Protein AF-A0A4S8KV24-F1 (afdb_monomer_lite)

Radius of gyration: 16.39 Å; chains: 1; bounding box: 35×30×39 Å

pLDDT: mean 92.58, std 7.62, range [61.0, 98.62]

Organism: Dendrothele bispora (strain CBS 962.96) (NCBI:txid1314807)

Sequence (66 aa):
MERNVLESVDHFHEHFLNPCSMNSKGRYNVPTNPDEEHSIEMLKSSIAEYEWLNGSYWVSAKAGKA

Foldseek 3Di:
DPPDDDDDDDPDQVFFPQRWDADPVGDTDDDDDPVCVVSPHTDPLCCQQPPPPRHVVNVCVVVVRD

Structure (mmCIF, N/CA/C/O backbone):
data_AF-A0A4S8KV24-F1
#
_entry.id   AF-A0A4S8KV24-F1
#
loop_
_atom_site.group_PDB
_atom_site.id
_atom_site.type_symbol
_atom_site.label_atom_id
_atom_site.label_alt_id
_atom_site.label_comp_id
_atom_site.label_asym_id
_atom_site.label_entity_id
_atom_site.label_seq_id
_atom_site.pdbx_PDB_ins_code
_atom_site.Cartn_x
_atom_site.Cartn_y
_atom_site.Cartn_z
_atom_site.occupancy
_atom_site.B_iso_or_equiv
_atom_site.auth_seq_id
_atom_site.auth_comp_id
_atom_site.auth_asym_id
_atom_site.auth_atom_id
_atom_site.pdbx_PDB_model_num
ATOM 1 N N . MET A 1 1 ? 16.777 -15.061 -18.484 1.00 61.00 1 MET A N 1
ATOM 2 C CA . MET A 1 1 ? 16.383 -14.186 -17.353 1.00 61.00 1 MET A CA 1
ATOM 3 C C . MET A 1 1 ? 15.292 -14.898 -16.550 1.00 61.00 1 MET A C 1
ATOM 5 O O . MET A 1 1 ? 14.177 -14.408 -16.466 1.00 61.00 1 MET A O 1
ATOM 9 N N . GLU A 1 2 ? 15.591 -16.104 -16.056 1.00 68.44 2 GLU A N 1
ATOM 10 C CA . GLU A 1 2 ? 14.560 -17.056 -15.585 1.00 68.44 2 GLU A CA 1
ATOM 11 C C . GLU A 1 2 ? 14.882 -17.671 -14.219 1.00 68.44 2 GLU A C 1
ATOM 13 O O . GLU A 1 2 ? 14.076 -18.406 -13.669 1.00 68.44 2 GLU A O 1
ATOM 18 N N . ARG A 1 3 ? 16.057 -17.370 -13.653 1.00 83.81 3 ARG A N 1
ATOM 19 C CA . ARG A 1 3 ? 16.451 -17.903 -12.345 1.00 83.81 3 ARG A CA 1
ATOM 20 C C . ARG A 1 3 ? 16.030 -17.000 -11.185 1.00 83.81 3 ARG A C 1
ATOM 22 O O . ARG A 1 3 ? 15.753 -17.501 -10.105 1.00 83.81 3 ARG A O 1
ATOM 29 N N . ASN A 1 4 ? 16.013 -15.686 -11.407 1.00 88.81 4 ASN A N 1
ATOM 30 C CA . ASN A 1 4 ? 15.773 -14.707 -10.353 1.00 88.81 4 ASN A CA 1
ATOM 31 C C . ASN A 1 4 ? 14.332 -14.216 -10.433 1.00 88.81 4 ASN A C 1
ATOM 33 O O . ASN A 1 4 ? 13.867 -13.830 -11.508 1.00 88.81 4 ASN A O 1
ATOM 37 N N . VAL A 1 5 ? 13.667 -14.214 -9.287 1.00 92.12 5 VAL A N 1
ATOM 38 C CA . VAL A 1 5 ? 12.286 -13.773 -9.115 1.00 92.12 5 VAL A CA 1
ATOM 39 C C . VAL A 1 5 ? 12.233 -12.722 -8.013 1.00 92.12 5 VAL A C 1
ATOM 41 O O . VAL A 1 5 ? 13.05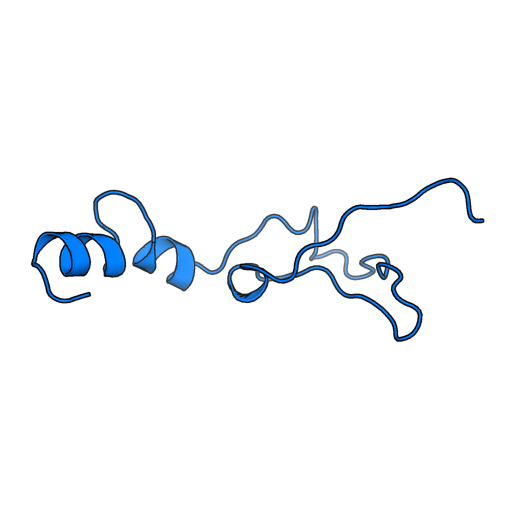7 -12.734 -7.100 1.00 92.12 5 VAL A O 1
ATOM 44 N N . LEU A 1 6 ? 11.273 -11.813 -8.126 1.00 92.94 6 LEU A N 1
ATOM 45 C CA . LEU A 1 6 ? 10.858 -10.913 -7.056 1.00 92.94 6 LEU A CA 1
ATOM 46 C C . LEU A 1 6 ? 9.475 -11.375 -6.611 1.00 92.94 6 LEU A C 1
ATOM 48 O O . LEU A 1 6 ? 8.606 -11.603 -7.454 1.00 92.94 6 LEU A O 1
ATOM 52 N N . GLU A 1 7 ? 9.302 -11.560 -5.309 1.00 94.69 7 GLU A N 1
ATOM 53 C CA . GLU A 1 7 ? 8.015 -11.923 -4.723 1.00 94.69 7 GLU A CA 1
ATOM 54 C C . GLU A 1 7 ? 7.007 -10.779 -4.883 1.00 94.69 7 GLU A C 1
ATOM 56 O O . GLU A 1 7 ? 7.383 -9.607 -4.870 1.00 94.69 7 GLU A O 1
ATOM 61 N N . SER A 1 8 ? 5.730 -11.129 -5.052 1.00 94.38 8 SER A N 1
ATOM 62 C CA . SER A 1 8 ? 4.633 -10.178 -5.199 1.00 94.38 8 SER A CA 1
ATOM 63 C C . SER A 1 8 ? 3.366 -10.712 -4.535 1.00 94.38 8 SER A C 1
ATOM 65 O O . SER A 1 8 ? 3.056 -11.897 -4.652 1.00 94.38 8 SER A O 1
ATOM 67 N N . VAL A 1 9 ? 2.635 -9.822 -3.868 1.00 96.44 9 VAL A N 1
ATOM 68 C CA . VAL A 1 9 ? 1.300 -10.039 -3.291 1.00 96.44 9 VAL A CA 1
ATOM 69 C C . VAL A 1 9 ? 0.446 -8.812 -3.595 1.00 96.44 9 VAL A C 1
ATOM 71 O O . VAL A 1 9 ? 0.995 -7.730 -3.781 1.00 96.44 9 VAL A O 1
ATOM 74 N N . ASP A 1 10 ? -0.873 -8.947 -3.650 1.00 95.94 10 ASP A N 1
ATOM 75 C CA . ASP A 1 10 ? -1.816 -7.927 -4.137 1.00 95.94 10 ASP A CA 1
ATOM 76 C C . ASP A 1 10 ? -2.504 -7.106 -3.030 1.00 95.94 10 ASP A C 1
ATOM 78 O O . ASP A 1 10 ? -3.513 -6.455 -3.280 1.00 95.94 10 ASP A O 1
ATOM 82 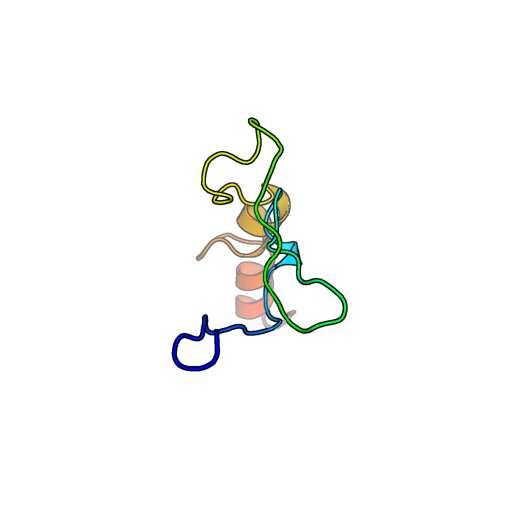N N . HIS A 1 11 ? -1.947 -7.090 -1.817 1.00 97.12 11 HIS A N 1
ATOM 83 C CA . HIS A 1 11 ? -2.573 -6.460 -0.652 1.00 97.12 11 HIS A CA 1
ATOM 84 C C . HIS A 1 11 ? -1.937 -5.103 -0.303 1.00 97.12 11 HIS A C 1
ATOM 86 O O . HIS A 1 11 ? -0.712 -4.974 -0.326 1.00 97.12 11 HIS A O 1
ATOM 92 N N . PHE A 1 12 ? -2.766 -4.137 0.113 1.00 97.69 12 PHE A N 1
ATOM 93 C CA . PHE A 1 12 ? -2.398 -2.855 0.743 1.00 97.69 12 PHE A CA 1
ATOM 94 C C . PHE A 1 12 ? -1.658 -1.824 -0.121 1.00 97.69 12 PHE A C 1
ATOM 96 O O . PHE A 1 12 ? -1.252 -0.775 0.389 1.00 97.69 12 PHE A O 1
ATOM 103 N N . HIS A 1 13 ? -1.504 -2.068 -1.423 1.00 96.88 13 HIS A N 1
ATOM 104 C CA . HIS A 1 13 ? -0.889 -1.106 -2.347 1.00 96.88 13 HIS A CA 1
ATOM 105 C C . HIS A 1 13 ? -1.637 0.229 -2.372 1.00 96.88 13 HIS A C 1
ATOM 107 O O . HIS A 1 13 ? -1.022 1.281 -2.518 1.00 96.88 13 HIS A O 1
ATOM 113 N N . GLU A 1 14 ? -2.953 0.203 -2.166 1.00 97.31 14 GLU A N 1
ATOM 114 C CA . GLU A 1 14 ? -3.827 1.376 -2.145 1.00 97.31 14 GLU A CA 1
ATOM 115 C C . GLU A 1 14 ? -3.496 2.395 -1.043 1.00 97.31 14 GLU A C 1
ATOM 117 O O . GLU A 1 14 ? -3.970 3.528 -1.103 1.00 97.31 14 GLU A O 1
ATOM 122 N N . HIS A 1 15 ? -2.687 2.024 -0.045 1.00 98.12 15 HIS A N 1
ATOM 123 C CA . HIS A 1 15 ? -2.299 2.905 1.058 1.00 98.12 15 HIS A 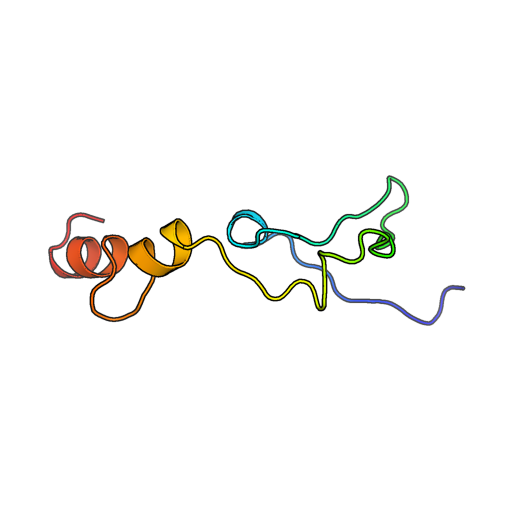CA 1
ATOM 124 C C . HIS A 1 15 ? -1.021 3.709 0.794 1.00 98.12 15 HIS A C 1
ATOM 126 O O . HIS A 1 15 ? -0.655 4.540 1.627 1.00 98.12 15 HIS A O 1
ATOM 132 N N . PHE A 1 16 ? -0.351 3.496 -0.340 1.00 96.06 16 PHE A N 1
ATOM 133 C CA . PHE A 1 16 ? 0.871 4.205 -0.720 1.00 96.06 16 PHE A CA 1
ATOM 134 C C . PHE A 1 16 ? 0.587 5.238 -1.810 1.00 96.06 16 PHE A C 1
ATOM 136 O O . PHE A 1 16 ? -0.244 5.010 -2.687 1.00 96.06 16 PHE A O 1
ATOM 143 N N . LEU A 1 17 ? 1.295 6.372 -1.782 1.00 94.75 17 LEU A N 1
ATOM 144 C CA . LEU A 1 17 ? 1.206 7.365 -2.862 1.00 94.75 17 LEU A CA 1
ATOM 145 C C . LEU A 1 17 ? 1.735 6.808 -4.185 1.00 94.75 17 LEU A C 1
ATOM 147 O O . LEU A 1 17 ? 1.197 7.113 -5.245 1.00 94.75 17 LEU A O 1
ATOM 151 N N . ASN A 1 18 ? 2.769 5.971 -4.095 1.00 94.25 18 ASN A N 1
ATOM 152 C CA . ASN A 1 18 ? 3.527 5.467 -5.232 1.00 94.25 18 ASN A CA 1
ATOM 153 C C . ASN A 1 18 ? 3.584 3.928 -5.186 1.00 94.25 18 ASN A C 1
ATOM 155 O O . ASN A 1 18 ? 4.642 3.366 -4.889 1.00 94.25 18 ASN A O 1
ATOM 159 N N . PRO A 1 19 ? 2.454 3.224 -5.396 1.00 94.38 19 PRO A N 1
ATOM 160 C CA . PRO A 1 19 ? 2.414 1.769 -5.327 1.00 94.38 19 PRO A CA 1
ATOM 161 C C . PRO A 1 19 ? 3.233 1.127 -6.445 1.00 94.38 19 PRO A C 1
ATOM 163 O O . PRO A 1 19 ? 3.413 1.684 -7.530 1.00 94.38 19 PRO A O 1
ATOM 166 N N . CYS A 1 20 ? 3.695 -0.099 -6.205 1.00 93.00 20 CYS A N 1
ATOM 167 C CA . CYS A 1 20 ? 4.385 -0.855 -7.238 1.00 93.00 20 CYS A CA 1
ATOM 168 C C . CYS A 1 20 ? 3.457 -1.136 -8.435 1.00 93.00 20 CYS A C 1
ATOM 170 O O . CYS A 1 20 ? 2.249 -1.322 -8.286 1.00 93.00 20 CYS A O 1
ATOM 172 N N . SER A 1 21 ? 4.024 -1.194 -9.641 1.00 92.75 21 SER A N 1
ATOM 173 C CA . SER A 1 21 ? 3.271 -1.542 -10.847 1.00 92.75 21 SER A CA 1
ATOM 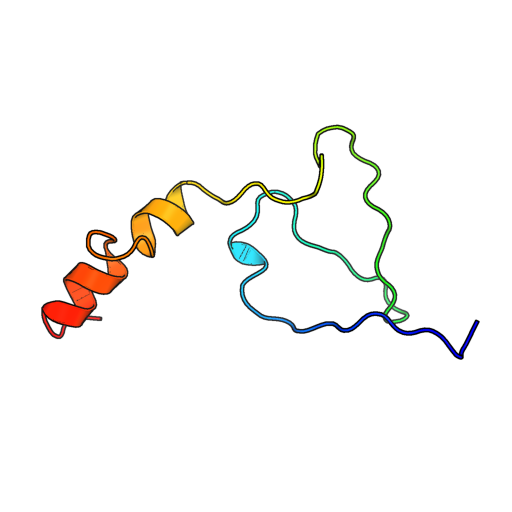174 C C . SER A 1 21 ? 3.920 -2.697 -11.595 1.00 92.75 21 SER A C 1
ATOM 176 O O . SER A 1 21 ? 5.136 -2.905 -11.550 1.00 92.75 21 SER A O 1
ATOM 178 N N . MET A 1 22 ? 3.088 -3.460 -12.297 1.00 95.00 22 MET A N 1
ATOM 179 C CA . MET A 1 22 ? 3.488 -4.643 -13.042 1.00 95.00 22 MET A CA 1
ATOM 180 C C . MET A 1 22 ? 2.989 -4.527 -14.481 1.00 95.00 22 MET A C 1
ATOM 182 O O . MET A 1 22 ? 1.867 -4.088 -14.727 1.00 95.00 22 MET A O 1
ATOM 186 N N . ASN A 1 23 ? 3.815 -4.895 -15.458 1.00 94.44 23 ASN A N 1
ATOM 187 C CA . ASN A 1 23 ? 3.361 -4.971 -16.848 1.00 94.44 23 ASN A CA 1
ATOM 188 C C . ASN A 1 23 ? 2.602 -6.275 -17.135 1.00 94.44 23 ASN A C 1
ATOM 190 O O . ASN A 1 23 ? 2.604 -7.217 -16.344 1.00 94.44 23 ASN A O 1
ATOM 194 N N . SER A 1 24 ? 2.016 -6.365 -18.331 1.00 95.94 24 SER A N 1
ATOM 195 C CA . SER A 1 24 ? 1.234 -7.519 -18.802 1.00 95.94 24 SER A CA 1
ATOM 196 C C . SER A 1 24 ? 1.990 -8.855 -18.845 1.00 95.94 24 SER A C 1
ATOM 198 O O . SER A 1 24 ? 1.378 -9.891 -19.087 1.00 95.94 24 SER A O 1
ATOM 200 N N . LYS A 1 25 ? 3.310 -8.856 -18.620 1.00 93.69 25 LYS A N 1
ATOM 201 C CA . LYS A 1 25 ? 4.155 -10.057 -18.567 1.00 93.69 25 LYS A CA 1
ATOM 202 C C .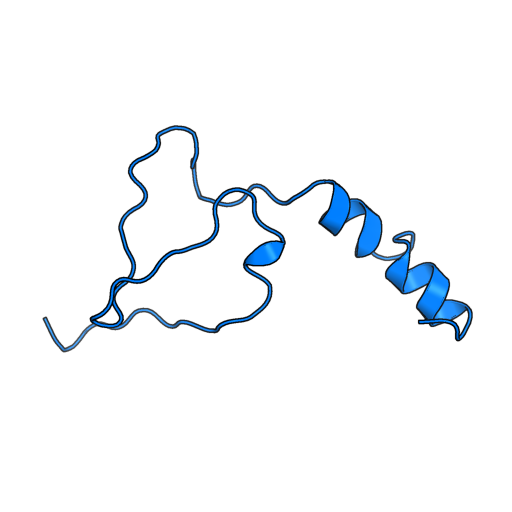 LYS A 1 25 ? 4.540 -10.459 -17.141 1.00 93.69 25 LYS A C 1
ATOM 204 O O . LYS A 1 25 ? 5.456 -11.264 -16.983 1.00 93.69 25 LYS A O 1
ATOM 209 N N . GLY A 1 26 ? 3.908 -9.882 -16.119 1.00 92.19 26 GLY A N 1
ATOM 210 C CA . GLY A 1 26 ? 4.165 -10.247 -14.728 1.00 92.19 26 GLY A CA 1
ATOM 211 C C . GLY A 1 26 ? 5.494 -9.715 -14.178 1.00 92.19 26 GLY A C 1
ATOM 212 O O . GLY A 1 26 ? 6.113 -10.357 -13.336 1.00 92.19 26 GLY A O 1
ATOM 213 N N . ARG A 1 27 ? 6.002 -8.590 -14.704 1.00 93.19 27 ARG A N 1
ATOM 214 C CA . ARG A 1 27 ? 7.290 -8.005 -14.288 1.00 93.19 27 ARG A CA 1
ATOM 215 C C . ARG A 1 27 ? 7.080 -6.627 -13.682 1.00 93.19 27 ARG A C 1
ATOM 217 O O . ARG A 1 27 ? 6.364 -5.820 -14.274 1.00 93.19 27 ARG A O 1
ATOM 224 N N . TYR A 1 28 ? 7.743 -6.363 -12.559 1.00 94.56 28 TYR A N 1
ATOM 225 C CA . TYR A 1 28 ? 7.796 -5.036 -11.954 1.00 94.56 28 TYR A CA 1
ATOM 226 C C . TYR A 1 28 ? 8.309 -4.000 -12.957 1.00 94.56 28 TYR A C 1
ATOM 228 O O . TYR A 1 28 ? 9.313 -4.231 -13.640 1.00 94.56 28 TYR A O 1
ATOM 236 N N . ASN A 1 29 ? 7.615 -2.870 -13.048 1.00 93.44 29 ASN A N 1
ATOM 237 C CA . ASN A 1 29 ? 8.108 -1.709 -13.776 1.00 93.44 29 ASN A CA 1
ATOM 238 C C . ASN A 1 29 ? 9.054 -0.921 -12.867 1.00 93.44 29 ASN A C 1
ATOM 240 O O . ASN A 1 29 ? 8.810 -0.800 -11.669 1.00 93.44 29 ASN A O 1
ATOM 244 N N . VAL A 1 30 ? 10.132 -0.393 -13.442 1.00 91.81 30 VAL A N 1
ATOM 245 C CA . VAL A 1 30 ? 11.067 0.463 -12.708 1.00 91.81 30 VAL A CA 1
ATOM 246 C C . VAL A 1 30 ? 10.418 1.840 -12.531 1.00 91.81 30 VAL A C 1
ATOM 248 O O . VAL A 1 30 ? 10.041 2.428 -13.548 1.00 91.81 30 VAL A O 1
ATOM 251 N N . PRO A 1 31 ? 10.287 2.354 -11.294 1.00 90.88 31 PRO A N 1
ATOM 252 C CA . PRO A 1 31 ? 9.869 3.732 -11.045 1.00 90.88 31 PRO A CA 1
ATOM 253 C C . PRO A 1 31 ? 10.772 4.720 -11.792 1.00 90.88 31 PRO A C 1
ATOM 255 O O . PRO A 1 31 ? 11.998 4.623 -11.718 1.00 90.88 31 PRO A O 1
ATOM 258 N N . THR A 1 32 ? 10.186 5.654 -12.541 1.00 88.38 32 THR A N 1
ATOM 259 C CA . THR A 1 32 ? 10.934 6.670 -13.316 1.00 88.38 32 THR A CA 1
ATOM 260 C C . THR A 1 32 ? 10.712 8.091 -12.819 1.00 88.38 32 THR A C 1
ATOM 262 O O . THR A 1 32 ? 11.390 9.009 -13.276 1.00 88.38 32 THR A O 1
ATOM 265 N N . ASN A 1 33 ? 9.740 8.290 -11.936 1.00 86.19 33 ASN A N 1
ATOM 266 C CA . ASN A 1 33 ? 9.434 9.592 -11.374 1.00 86.19 33 ASN A CA 1
ATOM 267 C C . ASN A 1 33 ? 10.398 9.872 -10.205 1.00 86.19 33 ASN A C 1
ATOM 269 O O . ASN A 1 33 ? 10.468 9.061 -9.281 1.00 86.19 33 ASN A O 1
ATOM 273 N N . PRO A 1 34 ? 11.154 10.984 -10.232 1.00 83.88 34 PRO A N 1
ATOM 274 C CA . PRO A 1 34 ? 12.091 11.321 -9.161 1.00 83.88 34 PRO A CA 1
ATOM 275 C C . PRO A 1 34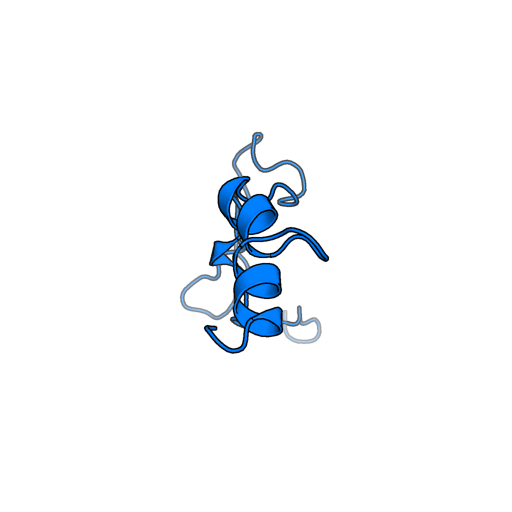 ? 11.405 11.561 -7.810 1.00 83.88 34 PRO A C 1
ATOM 277 O O . PRO A 1 34 ? 12.042 11.360 -6.782 1.00 83.88 34 PRO A O 1
ATOM 280 N N . ASP A 1 35 ? 10.122 11.933 -7.808 1.00 78.75 35 ASP A N 1
ATOM 281 C CA . ASP A 1 35 ? 9.345 12.148 -6.583 1.00 78.75 35 ASP A CA 1
ATOM 282 C C . ASP A 1 35 ? 8.907 10.821 -5.924 1.00 78.75 35 ASP A C 1
ATOM 284 O O . ASP A 1 35 ? 8.427 10.808 -4.793 1.00 78.75 35 ASP A O 1
ATOM 288 N N . GLU A 1 36 ? 9.099 9.677 -6.594 1.00 81.31 36 GLU A N 1
ATOM 289 C CA . GLU A 1 36 ? 8.828 8.334 -6.058 1.00 81.31 36 GLU A CA 1
ATOM 290 C C . GLU A 1 36 ? 10.020 7.793 -5.247 1.00 81.31 36 GLU A C 1
ATOM 292 O O . GLU A 1 36 ? 10.318 6.596 -5.283 1.00 81.31 36 GLU A O 1
ATOM 297 N N . GLU A 1 37 ? 10.733 8.661 -4.519 1.00 76.00 37 GLU A N 1
ATOM 298 C CA . GLU A 1 37 ? 11.949 8.283 -3.795 1.00 76.00 37 GLU A CA 1
ATOM 299 C C . GLU A 1 37 ? 11.634 7.187 -2.755 1.00 76.00 37 GLU A C 1
ATOM 301 O O . GLU A 1 37 ? 10.898 7.380 -1.787 1.00 76.00 37 GLU A O 1
ATOM 306 N N . HIS A 1 38 ? 12.153 5.982 -3.016 1.00 87.81 38 HIS A N 1
ATOM 307 C CA . HIS A 1 38 ? 11.939 4.738 -2.263 1.00 87.81 38 HIS A CA 1
ATOM 308 C C . HIS A 1 38 ? 10.501 4.187 -2.187 1.00 87.81 38 HIS A C 1
ATOM 310 O O . HIS A 1 38 ? 10.322 3.112 -1.613 1.00 87.81 38 HIS A O 1
ATOM 316 N N . SER A 1 39 ? 9.496 4.854 -2.765 1.00 92.38 39 SER A N 1
ATOM 317 C CA . SER A 1 39 ? 8.086 4.411 -2.746 1.00 92.38 39 SER A CA 1
ATOM 318 C C . SER A 1 39 ? 7.522 4.134 -1.336 1.00 92.38 39 SER A C 1
ATOM 320 O O . SER A 1 39 ? 6.621 3.315 -1.173 1.00 92.38 39 SER A O 1
ATOM 322 N N . ILE A 1 40 ? 8.047 4.803 -0.302 1.00 93.38 40 ILE A N 1
ATOM 323 C CA . ILE A 1 40 ? 7.687 4.546 1.108 1.00 93.38 40 ILE A CA 1
ATOM 324 C C . ILE A 1 40 ? 6.544 5.421 1.635 1.00 93.38 40 ILE A C 1
ATOM 326 O O . ILE A 1 40 ? 6.030 5.167 2.723 1.00 93.38 40 ILE A O 1
ATOM 330 N N . GLU A 1 41 ? 6.172 6.480 0.915 1.00 95.25 41 GLU A N 1
ATOM 331 C CA . GLU A 1 41 ? 5.196 7.445 1.414 1.00 95.25 41 GLU A CA 1
ATOM 332 C C . GLU A 1 41 ? 3.773 6.869 1.390 1.00 95.25 41 GLU A C 1
ATOM 334 O O . GLU A 1 41 ? 3.258 6.456 0.348 1.00 95.25 41 GLU A O 1
ATOM 339 N N . MET A 1 42 ? 3.134 6.868 2.561 1.00 97.19 42 MET A N 1
ATOM 340 C CA . MET A 1 42 ? 1.760 6.410 2.752 1.00 97.19 42 MET A CA 1
ATOM 341 C C . MET A 1 42 ? 0.759 7.566 2.706 1.00 97.19 42 MET A C 1
ATOM 343 O O . MET A 1 42 ? 1.047 8.693 3.114 1.00 97.19 42 MET A O 1
ATOM 347 N N . LEU A 1 43 ? -0.471 7.263 2.295 1.00 98.06 43 LEU A N 1
ATOM 348 C CA . LEU A 1 43 ? -1.596 8.182 2.390 1.00 98.06 43 LEU A CA 1
ATOM 349 C C . LEU A 1 43 ? -1.853 8.560 3.854 1.00 98.06 43 LEU A C 1
ATOM 351 O O . LEU A 1 43 ? -2.095 7.705 4.708 1.00 98.06 43 LEU A O 1
ATOM 355 N N . LYS A 1 44 ? -1.900 9.868 4.135 1.00 98.38 44 LYS A N 1
ATOM 356 C CA . LYS A 1 44 ? -2.237 10.391 5.473 1.00 98.38 44 LYS A CA 1
ATOM 357 C C . LYS A 1 44 ? -3.599 9.898 5.969 1.00 98.38 44 LYS A C 1
ATOM 359 O O . LYS A 1 44 ? -3.767 9.705 7.168 1.00 98.38 44 LYS A O 1
ATOM 364 N N . SER A 1 45 ? -4.554 9.682 5.062 1.00 98.56 45 SER A N 1
ATOM 365 C CA . SER A 1 45 ? -5.861 9.100 5.384 1.00 98.56 45 SER A CA 1
ATOM 366 C C . SER A 1 45 ? -5.740 7.661 5.879 1.00 98.56 45 SER A C 1
ATOM 368 O O . SER A 1 45 ? -6.342 7.328 6.892 1.00 98.56 45 SER A O 1
ATOM 370 N N . SER A 1 46 ? -4.921 6.834 5.226 1.00 98.62 46 SER A N 1
ATOM 371 C CA . SER A 1 46 ? -4.692 5.447 5.642 1.00 98.62 46 SER A CA 1
ATOM 372 C C . SER A 1 46 ? -3.990 5.372 6.994 1.00 98.62 46 SER A C 1
ATOM 374 O O . SER A 1 46 ? -4.367 4.553 7.826 1.00 98.62 46 SER A O 1
ATOM 376 N N . ILE A 1 47 ? -3.042 6.275 7.267 1.00 98.50 47 ILE A N 1
ATOM 377 C CA . ILE A 1 47 ? -2.450 6.394 8.608 1.00 98.50 47 ILE A CA 1
ATOM 378 C C . ILE A 1 47 ? -3.533 6.766 9.629 1.00 98.50 47 ILE A C 1
ATOM 380 O O . ILE A 1 47 ? -3.706 6.054 10.609 1.00 98.50 47 ILE A O 1
ATOM 384 N N . ALA A 1 48 ? -4.308 7.828 9.389 1.00 98.56 48 ALA A N 1
ATOM 385 C CA . ALA A 1 48 ? -5.350 8.269 10.321 1.00 98.56 48 ALA A CA 1
ATOM 386 C C . ALA A 1 48 ? -6.437 7.206 10.577 1.00 98.56 48 ALA A C 1
ATOM 388 O O . ALA A 1 48 ? -7.049 7.182 11.644 1.00 98.56 48 ALA A O 1
ATOM 389 N N . GLU A 1 49 ? -6.696 6.333 9.606 1.00 98.50 49 GLU A N 1
ATOM 390 C CA . GLU A 1 49 ? -7.675 5.258 9.726 1.00 98.50 49 GLU A CA 1
ATOM 391 C C . GLU A 1 49 ? -7.132 4.054 10.506 1.00 98.50 49 GLU A C 1
ATOM 393 O O . GLU A 1 49 ? -7.810 3.553 11.409 1.00 98.50 49 GLU A O 1
ATOM 398 N N . TYR A 1 50 ? -5.905 3.622 10.201 1.00 98.25 50 TYR A N 1
ATOM 399 C CA . TYR A 1 50 ? -5.335 2.358 10.682 1.00 98.25 50 TYR A CA 1
ATOM 400 C C . TYR A 1 50 ? -4.242 2.506 11.752 1.00 98.25 50 TYR A C 1
ATOM 402 O O . TYR A 1 50 ? -3.726 1.490 12.228 1.00 98.25 50 TYR A O 1
ATOM 410 N N . GLU A 1 51 ? -3.898 3.725 12.183 1.00 98.06 51 GLU A N 1
ATOM 411 C CA . GLU A 1 51 ? -2.972 3.959 13.298 1.00 98.06 51 GLU A CA 1
ATOM 412 C C . GLU A 1 51 ? -3.472 3.259 14.567 1.00 98.06 51 GLU A C 1
ATOM 414 O O . GLU A 1 51 ? -4.540 3.548 15.106 1.00 98.06 51 GLU A O 1
ATOM 419 N N . TRP A 1 52 ? -2.674 2.345 15.101 1.00 97.00 52 TRP A N 1
ATOM 420 C CA . TRP A 1 52 ? -2.942 1.750 16.404 1.00 97.00 52 TRP A CA 1
ATOM 421 C C . TRP A 1 52 ? -2.508 2.719 17.514 1.00 97.00 52 TRP A C 1
ATOM 423 O O . TRP A 1 52 ? -1.374 3.178 17.512 1.00 97.00 52 TRP A O 1
ATOM 433 N N . LEU A 1 53 ? -3.298 3.073 18.530 1.00 95.75 53 LEU A N 1
ATOM 434 C CA . LEU A 1 53 ? -4.616 2.604 18.994 1.00 95.75 53 LEU A CA 1
ATOM 435 C C . LEU A 1 53 ? -5.793 3.510 18.586 1.00 95.75 53 LEU A C 1
ATOM 437 O O . LEU A 1 53 ? -6.941 3.210 18.916 1.00 95.75 53 LEU A O 1
ATOM 441 N N . ASN A 1 54 ? -5.498 4.659 17.983 1.00 97.19 54 ASN A N 1
ATOM 442 C CA . ASN A 1 54 ? -6.420 5.795 17.919 1.00 97.19 54 ASN A CA 1
ATOM 443 C C . ASN A 1 54 ? -7.116 5.949 16.563 1.00 97.19 54 ASN A C 1
ATOM 445 O O . ASN A 1 54 ? -8.038 6.754 16.446 1.00 97.19 54 ASN A O 1
ATOM 449 N N . GLY A 1 55 ? -6.682 5.191 15.559 1.00 98.00 55 GLY A N 1
ATOM 450 C CA . GLY A 1 55 ? -7.236 5.211 14.218 1.00 98.00 55 GLY A CA 1
ATOM 451 C C . GLY A 1 55 ? -8.715 4.851 14.217 1.00 98.00 55 GLY A C 1
ATOM 452 O O . GLY A 1 55 ? -9.183 4.044 15.033 1.00 98.00 55 GLY A O 1
ATOM 453 N N . SER A 1 56 ? -9.465 5.474 13.309 1.00 98.06 56 SER A N 1
ATOM 454 C CA . SER A 1 56 ? -10.924 5.339 13.253 1.00 98.06 56 SER A CA 1
ATOM 455 C C . SER A 1 56 ? -11.373 3.879 13.145 1.00 98.06 56 SER A C 1
ATOM 457 O O . SER A 1 56 ? -12.349 3.506 13.805 1.00 98.06 56 SER A O 1
ATOM 459 N N . TYR A 1 57 ? -10.633 3.037 12.412 1.00 98.06 57 TYR A N 1
ATOM 460 C CA . TYR A 1 57 ? -10.896 1.601 12.323 1.00 98.06 57 TYR A CA 1
ATOM 461 C C . TYR A 1 57 ? -10.805 0.926 13.697 1.00 98.06 57 TYR A C 1
ATOM 463 O O . TYR A 1 57 ? -11.752 0.274 14.136 1.00 98.06 57 TYR A O 1
ATOM 471 N N . TRP A 1 58 ? -9.704 1.121 14.427 1.00 97.81 58 TRP A N 1
ATOM 472 C CA . TRP A 1 58 ? -9.468 0.449 15.709 1.00 97.81 58 TRP A CA 1
ATOM 473 C C . TRP A 1 58 ? -10.390 0.935 16.822 1.00 97.81 58 TRP A C 1
ATOM 475 O O . TRP A 1 58 ? -10.854 0.133 17.638 1.00 97.81 58 TRP A O 1
ATOM 485 N N . VAL A 1 59 ? -10.708 2.231 16.839 1.00 97.88 59 VAL A N 1
ATOM 486 C CA . VAL A 1 59 ? -11.707 2.793 17.756 1.00 97.88 59 VAL A CA 1
ATOM 487 C C . VAL A 1 59 ? -13.082 2.176 17.486 1.00 97.88 59 VAL A C 1
ATOM 489 O O . VAL A 1 59 ? -13.769 1.779 18.432 1.00 97.88 59 VAL A O 1
ATOM 492 N N . SER A 1 60 ? -13.465 2.037 16.212 1.00 97.69 60 SER A N 1
ATOM 493 C CA . SER A 1 60 ? -14.716 1.380 15.818 1.00 97.69 60 SER A CA 1
ATOM 494 C C . SER A 1 60 ? -14.725 -0.107 16.188 1.00 97.69 60 SER A C 1
ATOM 496 O O . SER A 1 60 ? -15.679 -0.589 16.805 1.00 97.69 60 SER A O 1
ATOM 498 N N . ALA A 1 61 ? -13.631 -0.822 15.911 1.00 96.69 61 ALA A N 1
ATOM 499 C CA . ALA A 1 61 ? -13.485 -2.246 16.199 1.00 96.69 61 ALA A CA 1
ATOM 500 C C . ALA A 1 61 ? -13.576 -2.529 17.703 1.00 96.69 61 ALA A C 1
ATOM 502 O O . ALA A 1 61 ? -14.321 -3.411 18.130 1.00 96.69 61 ALA A O 1
ATOM 503 N N . LYS A 1 62 ? -12.906 -1.717 18.530 1.00 95.12 62 LYS A N 1
ATOM 504 C CA . LYS A 1 62 ? -13.005 -1.796 19.995 1.00 95.12 62 LYS A CA 1
ATOM 505 C C . LYS A 1 62 ? -14.427 -1.533 20.499 1.00 95.12 62 LYS A C 1
ATOM 507 O O . LYS A 1 62 ? -14.833 -2.106 21.507 1.00 95.12 62 LYS A O 1
ATOM 512 N N . ALA A 1 63 ? -15.180 -0.672 19.817 1.00 95.19 63 ALA A N 1
ATOM 513 C CA . ALA A 1 63 ? -16.577 -0.394 20.133 1.00 95.19 63 ALA A CA 1
ATOM 514 C C . ALA A 1 63 ? -17.559 -1.457 19.593 1.00 95.19 63 ALA A C 1
ATOM 516 O O . ALA A 1 63 ? -18.760 -1.318 19.831 1.00 95.19 63 ALA A O 1
ATOM 517 N N . GLY A 1 64 ? -17.081 -2.484 18.875 1.00 92.62 64 GLY A N 1
ATOM 518 C CA . GLY A 1 64 ? -17.917 -3.508 18.237 1.00 92.62 64 GLY A CA 1
ATOM 519 C C . GLY A 1 64 ? -18.714 -2.991 17.035 1.00 92.62 64 GLY A C 1
ATOM 520 O O . GLY A 1 64 ? -19.828 -3.453 16.802 1.00 92.62 64 GLY A O 1
ATOM 521 N N . LYS A 1 65 ? -18.188 -1.983 16.330 1.00 80.38 65 LYS A N 1
ATOM 522 C CA . LYS A 1 65 ? -18.866 -1.267 15.234 1.00 80.38 65 LYS A CA 1
ATOM 523 C C . LYS A 1 65 ? -18.104 -1.300 13.903 1.00 80.38 65 LYS A C 1
ATOM 525 O O . LYS A 1 65 ? -18.528 -0.625 12.967 1.00 80.38 65 LYS A O 1
ATOM 530 N N . ALA A 1 66 ? -16.964 -1.988 13.856 1.00 70.94 66 ALA A N 1
ATOM 531 C CA . ALA A 1 66 ? -16.205 -2.200 12.625 1.00 70.94 66 ALA A CA 1
ATOM 532 C C . ALA A 1 66 ? -16.804 -3.349 11.813 1.00 70.94 66 ALA A C 1
ATOM 534 O O . ALA A 1 66 ? -17.275 -4.322 12.448 1.00 70.94 66 ALA A O 1
#

Secondary structure (DSSP, 8-state):
--S-------SSGGGBSS---B-TTS-BPPP--TT-GGG-PBPHHHHHHH-TTTSHHHHHHHTT--